Protein AF-A0A9E0YGN4-F1 (afdb_monomer_lite)

Structure (mmCIF, N/CA/C/O backbone):
data_AF-A0A9E0YGN4-F1
#
_entry.id   AF-A0A9E0YGN4-F1
#
loop_
_atom_site.group_PDB
_atom_site.id
_atom_site.type_symbol
_atom_site.label_atom_id
_atom_site.label_alt_id
_atom_site.label_comp_id
_atom_site.label_asym_id
_atom_site.label_entity_id
_atom_site.label_seq_id
_atom_site.pdbx_PDB_ins_code
_atom_site.Cartn_x
_atom_site.Cartn_y
_atom_site.Cartn_z
_atom_site.occupancy
_atom_site.B_iso_or_equiv
_atom_site.auth_seq_id
_atom_site.auth_comp_id
_atom_site.auth_asym_id
_atom_site.auth_atom_id
_atom_site.pdbx_PDB_model_num
ATOM 1 N N . MET A 1 1 ? -17.940 -9.155 6.868 1.00 82.12 1 MET A N 1
ATOM 2 C CA . MET A 1 1 ? -17.449 -9.185 5.475 1.00 82.12 1 MET A CA 1
ATOM 3 C C . MET A 1 1 ? -16.146 -8.422 5.463 1.00 82.12 1 MET A C 1
ATOM 5 O O . MET A 1 1 ? -16.099 -7.367 6.085 1.00 82.12 1 MET A O 1
ATOM 9 N N . ASN A 1 2 ? -15.112 -8.976 4.838 1.00 93.94 2 ASN A N 1
ATOM 10 C CA . ASN A 1 2 ? -13.786 -8.373 4.834 1.00 93.94 2 ASN A CA 1
ATOM 11 C C . ASN A 1 2 ? -13.521 -7.797 3.445 1.00 93.94 2 ASN A C 1
ATOM 13 O O . ASN A 1 2 ? -13.880 -8.420 2.445 1.00 93.94 2 ASN A O 1
ATOM 17 N N . THR A 1 3 ? -12.899 -6.625 3.399 1.00 97.56 3 THR A N 1
ATOM 18 C CA . THR A 1 3 ? -12.518 -5.948 2.156 1.00 97.56 3 THR A CA 1
ATOM 19 C C . THR A 1 3 ? -11.004 -5.857 2.114 1.00 97.56 3 THR A C 1
ATOM 21 O O . THR A 1 3 ? -10.396 -5.451 3.099 1.00 97.56 3 THR A O 1
ATOM 24 N N . ILE A 1 4 ? -10.398 -6.215 0.985 1.00 98.06 4 ILE A N 1
ATOM 25 C CA . ILE A 1 4 ? -8.958 -6.054 0.771 1.00 98.06 4 ILE A CA 1
ATOM 26 C C . ILE A 1 4 ? -8.749 -4.870 -0.166 1.00 98.06 4 ILE A C 1
ATOM 28 O O . ILE A 1 4 ? -9.342 -4.818 -1.244 1.00 98.06 4 ILE A O 1
ATOM 32 N N . ILE A 1 5 ? -7.913 -3.925 0.253 1.00 97.06 5 ILE A N 1
ATOM 33 C CA . ILE A 1 5 ? -7.550 -2.738 -0.521 1.00 97.06 5 ILE A CA 1
ATOM 34 C C . ILE A 1 5 ? -6.087 -2.869 -0.929 1.00 97.06 5 ILE A C 1
ATOM 36 O O . ILE A 1 5 ? -5.223 -3.009 -0.067 1.00 97.06 5 ILE A O 1
ATOM 40 N N . ALA A 1 6 ? -5.813 -2.810 -2.232 1.00 97.06 6 ALA A N 1
ATOM 41 C CA . ALA A 1 6 ? -4.457 -2.752 -2.763 1.00 97.06 6 ALA A CA 1
ATOM 42 C C . ALA A 1 6 ? -4.044 -1.296 -2.997 1.00 97.06 6 ALA A C 1
ATOM 44 O O . ALA A 1 6 ? -4.715 -0.563 -3.726 1.00 97.06 6 ALA A O 1
ATOM 45 N N . VAL A 1 7 ? -2.930 -0.892 -2.393 1.00 97.56 7 VAL A N 1
ATOM 46 C CA . VAL A 1 7 ? -2.384 0.463 -2.475 1.00 97.56 7 VAL A CA 1
ATOM 47 C C . VAL A 1 7 ? -1.039 0.418 -3.209 1.00 97.56 7 VAL A C 1
ATOM 49 O O . VAL A 1 7 ? -0.164 -0.332 -2.775 1.00 97.56 7 VAL A O 1
ATOM 52 N N . PRO A 1 8 ? -0.838 1.184 -4.301 1.00 97.25 8 PRO A N 1
ATOM 53 C CA . PRO A 1 8 ? 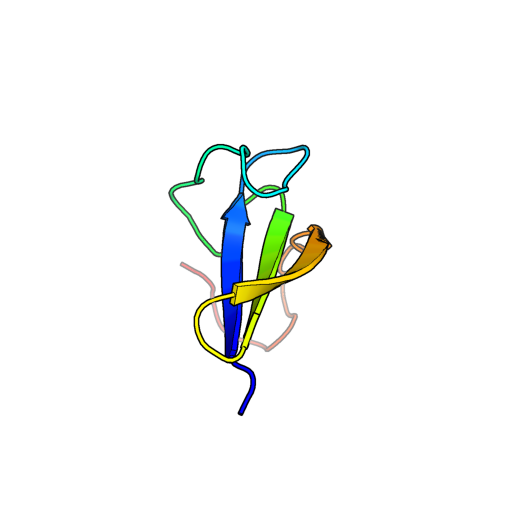0.457 1.269 -4.970 1.00 97.25 8 PRO A CA 1
ATOM 54 C C . PRO A 1 8 ? 1.414 2.111 -4.121 1.00 97.25 8 PRO A C 1
ATOM 56 O O . PRO A 1 8 ? 1.257 3.330 -4.008 1.00 97.25 8 PRO A O 1
ATOM 59 N N . SER A 1 9 ? 2.392 1.460 -3.503 1.00 98.06 9 SER A N 1
ATOM 60 C CA . SER A 1 9 ? 3.266 2.070 -2.500 1.00 98.06 9 SER A CA 1
ATOM 61 C C . SER A 1 9 ? 4.717 2.105 -2.972 1.00 98.06 9 SER A C 1
ATOM 63 O O . SER A 1 9 ? 5.175 1.228 -3.705 1.00 98.06 9 SER A O 1
ATOM 65 N N . ALA A 1 10 ? 5.458 3.111 -2.515 1.00 96.94 10 ALA A N 1
ATOM 66 C CA . ALA A 1 10 ? 6.914 3.115 -2.595 1.00 96.94 10 ALA A CA 1
ATOM 67 C C . ALA A 1 10 ? 7.519 2.119 -1.592 1.00 96.94 10 ALA A C 1
ATOM 69 O O . ALA A 1 10 ? 6.924 1.834 -0.546 1.00 96.94 10 ALA A O 1
ATOM 70 N N . SER A 1 11 ? 8.721 1.619 -1.881 1.00 95.50 11 SER A N 1
ATOM 71 C CA . SER A 1 11 ? 9.487 0.798 -0.937 1.00 95.50 11 SER A CA 1
ATOM 72 C C . SER A 1 11 ? 9.743 1.557 0.380 1.00 95.50 11 SER A C 1
ATOM 74 O O . SER A 1 11 ? 10.100 2.738 0.327 1.00 95.50 11 SER A O 1
ATOM 76 N N . PRO A 1 12 ? 9.571 0.930 1.565 1.00 96.50 12 PRO A N 1
ATOM 77 C CA . PRO A 1 12 ? 9.399 -0.510 1.811 1.00 96.50 12 PRO A CA 1
ATOM 78 C C . PRO A 1 12 ? 7.942 -1.011 1.883 1.00 96.50 12 PRO A C 1
ATOM 80 O O . PRO A 1 12 ? 7.724 -2.174 2.218 1.00 96.50 12 PRO A O 1
ATOM 83 N N . GLY A 1 13 ? 6.946 -0.181 1.561 1.00 97.25 13 GLY A N 1
ATOM 84 C CA . GLY A 1 13 ? 5.528 -0.506 1.748 1.00 97.25 13 GLY A CA 1
ATOM 85 C C . GLY A 1 13 ? 5.034 -0.325 3.181 1.00 97.25 13 GLY A C 1
ATOM 86 O O . GLY A 1 13 ? 5.740 0.203 4.040 1.00 97.25 13 GLY A O 1
ATOM 87 N N . GLY A 1 14 ? 3.797 -0.745 3.432 1.00 97.88 14 GLY A N 1
ATOM 88 C CA . GLY A 1 14 ? 3.120 -0.555 4.713 1.00 97.88 14 GLY A CA 1
ATOM 89 C C . GLY A 1 14 ? 2.276 0.720 4.761 1.00 97.88 14 GLY A C 1
ATOM 90 O O . GLY A 1 14 ? 2.163 1.457 3.783 1.00 97.88 14 GLY A O 1
ATOM 91 N N . LEU A 1 15 ? 1.640 0.957 5.911 1.00 97.62 15 LEU A N 1
ATOM 92 C CA . LEU A 1 15 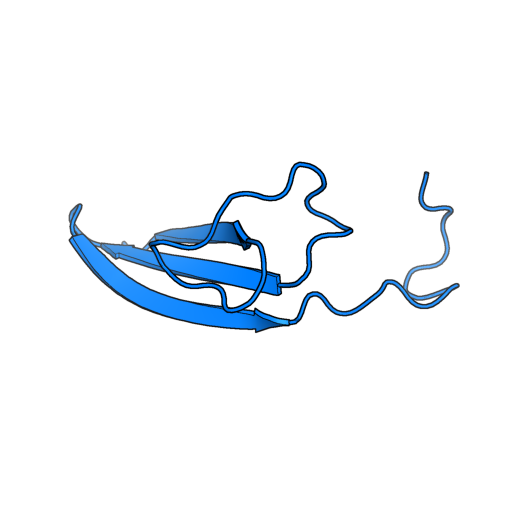? 0.629 2.012 6.073 1.00 97.62 15 LEU A CA 1
ATOM 93 C C . LEU A 1 15 ? 1.185 3.431 5.906 1.00 97.62 15 LEU A C 1
ATOM 95 O O . LEU A 1 15 ? 0.466 4.309 5.440 1.00 97.62 15 LEU A O 1
ATOM 99 N N . ASP A 1 16 ? 2.458 3.634 6.245 1.00 97.75 16 ASP A N 1
ATOM 100 C CA . ASP A 1 16 ? 3.128 4.936 6.159 1.00 97.75 16 ASP A CA 1
ATOM 101 C C . ASP A 1 16 ? 3.890 5.129 4.837 1.00 97.75 16 ASP A C 1
ATOM 103 O O . ASP A 1 16 ? 4.550 6.152 4.635 1.00 97.75 16 ASP A O 1
ATOM 107 N N . ALA A 1 17 ? 3.840 4.150 3.926 1.00 97.50 17 ALA A N 1
ATOM 108 C CA . ALA A 1 17 ? 4.545 4.253 2.659 1.00 97.50 17 ALA A CA 1
ATOM 109 C C . ALA A 1 17 ? 3.906 5.313 1.749 1.00 97.50 17 ALA A C 1
ATOM 111 O O . ALA A 1 17 ? 2.683 5.326 1.574 1.00 97.50 17 ALA A O 1
ATOM 112 N N . PRO A 1 18 ? 4.715 6.165 1.092 1.00 97.56 18 PRO A N 1
ATOM 113 C CA . PRO A 1 18 ? 4.210 7.090 0.090 1.00 97.56 18 PRO A CA 1
ATOM 114 C C . PRO A 1 18 ? 3.471 6.364 -1.038 1.00 97.56 18 PRO A C 1
ATOM 116 O O . PRO A 1 18 ? 3.896 5.299 -1.4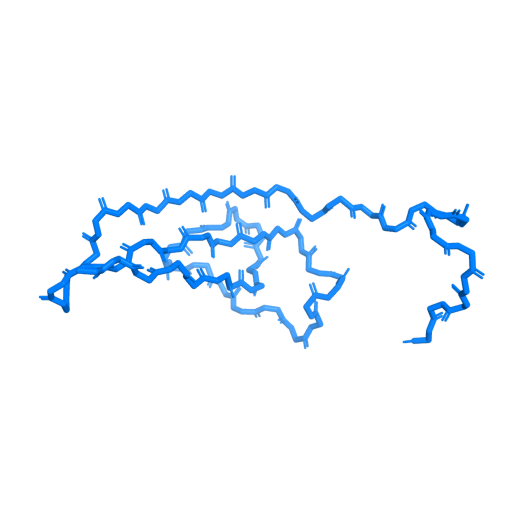92 1.00 97.56 18 PRO A O 1
ATOM 119 N N . LEU A 1 19 ? 2.395 6.977 -1.533 1.00 96.88 19 LEU A N 1
ATOM 120 C CA . LEU A 1 19 ? 1.716 6.532 -2.748 1.00 96.88 19 LEU A CA 1
ATOM 121 C C . LEU A 1 19 ? 2.611 6.745 -3.972 1.00 96.88 19 LEU A C 1
ATOM 123 O O . LEU A 1 19 ? 3.242 7.795 -4.107 1.00 96.88 19 LEU A O 1
ATOM 127 N N . GLN A 1 20 ? 2.598 5.793 -4.904 1.00 94.12 20 GLN A N 1
ATOM 128 C CA . GLN A 1 20 ? 3.171 5.976 -6.236 1.00 94.12 20 GLN A CA 1
ATOM 129 C C . GLN A 1 20 ? 2.070 6.180 -7.281 1.00 94.12 20 GLN A C 1
ATOM 131 O O . GLN A 1 20 ? 1.009 5.559 -7.238 1.00 94.12 20 GLN A O 1
ATOM 136 N N . SER A 1 21 ? 2.320 7.087 -8.225 1.00 90.62 21 SER A N 1
ATOM 137 C CA . SER A 1 21 ? 1.311 7.599 -9.161 1.00 90.62 21 SER A CA 1
ATOM 138 C C . SER A 1 21 ? 0.868 6.598 -10.230 1.00 90.62 21 SER A C 1
ATOM 140 O O . SER A 1 21 ? -0.212 6.754 -10.796 1.00 90.62 21 SER A O 1
ATOM 142 N N . HIS A 1 22 ? 1.673 5.571 -10.508 1.00 90.31 22 HIS A N 1
ATOM 143 C CA . HIS A 1 22 ? 1.376 4.559 -11.517 1.00 90.31 22 HIS A CA 1
ATOM 144 C C . HIS A 1 22 ? 1.197 3.192 -10.873 1.00 90.31 22 HIS A C 1
ATOM 146 O O . HIS A 1 22 ? 2.172 2.549 -10.501 1.00 90.31 22 HIS A O 1
ATOM 152 N N . PHE A 1 23 ? -0.051 2.722 -10.815 1.00 89.94 23 PHE A N 1
ATOM 153 C CA . PHE A 1 23 ? -0.391 1.438 -10.200 1.00 89.94 23 PHE A CA 1
ATOM 154 C C . PHE A 1 23 ? 0.425 0.274 -10.781 1.00 89.94 23 PHE A C 1
ATOM 156 O O . PHE A 1 23 ? 1.093 -0.426 -10.039 1.00 89.94 23 PHE A O 1
ATOM 163 N N . GLY A 1 24 ? 0.456 0.114 -12.109 1.00 86.88 24 GLY A N 1
ATOM 164 C CA . GLY A 1 24 ? 1.170 -0.998 -12.755 1.00 86.88 24 GLY A CA 1
ATOM 165 C C . GLY A 1 24 ? 2.701 -0.914 -12.713 1.00 86.88 24 GLY A C 1
ATOM 166 O O . GLY A 1 24 ? 3.369 -1.888 -13.047 1.00 86.88 24 GLY A O 1
ATOM 167 N N . HIS A 1 25 ? 3.265 0.223 -12.299 1.00 88.50 25 HIS A N 1
ATOM 168 C CA . HIS A 1 25 ? 4.711 0.468 -12.273 1.00 88.50 25 HIS A CA 1
ATOM 169 C C . HIS A 1 25 ? 5.212 0.847 -10.880 1.00 88.50 25 HIS A C 1
ATOM 171 O O . HIS A 1 25 ? 6.297 1.414 -10.767 1.00 88.50 25 HIS A O 1
ATOM 177 N N . CYS A 1 26 ? 4.432 0.572 -9.831 1.00 93.12 26 CYS A N 1
ATOM 178 C CA . CYS A 1 26 ? 4.879 0.883 -8.487 1.00 93.12 26 CYS A CA 1
ATOM 179 C C . CYS A 1 26 ? 5.984 -0.074 -8.019 1.00 93.12 26 CYS A C 1
ATOM 181 O O . CYS A 1 26 ? 6.141 -1.155 -8.589 1.00 93.12 26 CYS A O 1
ATOM 183 N N . ASP A 1 27 ? 6.728 0.285 -6.973 1.00 94.19 27 ASP A N 1
ATOM 184 C CA . ASP A 1 27 ? 7.734 -0.615 -6.388 1.00 94.19 27 ASP A CA 1
ATOM 185 C C . ASP A 1 27 ? 7.075 -1.907 -5.858 1.00 94.19 27 ASP A C 1
ATOM 187 O O . ASP A 1 27 ? 7.569 -3.020 -6.057 1.00 94.19 27 ASP A O 1
ATOM 191 N N . LEU A 1 28 ? 5.946 -1.752 -5.158 1.00 95.88 28 LEU A N 1
ATOM 192 C CA . LEU A 1 28 ? 5.206 -2.820 -4.485 1.00 95.88 28 LEU A CA 1
ATOM 193 C C . LEU A 1 28 ? 3.764 -2.399 -4.187 1.00 95.88 28 LEU A C 1
ATOM 195 O O . LEU A 1 28 ? 3.407 -1.224 -4.296 1.00 95.88 28 LEU A O 1
ATOM 199 N N . TYR A 1 29 ? 2.942 -3.352 -3.756 1.00 97.62 29 TYR A N 1
ATOM 200 C CA . TYR A 1 29 ? 1.606 -3.082 -3.241 1.00 97.62 29 TYR A CA 1
ATOM 201 C C . TYR A 1 29 ? 1.546 -3.316 -1.734 1.00 97.62 29 TYR A C 1
ATOM 203 O O . TYR A 1 29 ? 1.971 -4.364 -1.241 1.00 97.62 29 TYR A O 1
ATOM 211 N N . THR A 1 30 ? 0.947 -2.369 -1.016 1.00 98.50 30 THR A N 1
ATOM 212 C CA . THR A 1 30 ? 0.487 -2.583 0.359 1.00 98.50 30 THR A CA 1
ATOM 213 C C . THR A 1 30 ? -0.960 -3.059 0.308 1.00 98.50 30 THR A C 1
ATOM 215 O O . THR A 1 30 ? -1.837 -2.344 -0.179 1.00 98.50 30 THR A O 1
ATOM 218 N N . LEU A 1 31 ? -1.217 -4.272 0.786 1.00 98.31 31 LEU A N 1
ATOM 219 C CA . LEU A 1 31 ? -2.551 -4.849 0.888 1.00 98.31 31 LEU A CA 1
ATOM 220 C C . LEU A 1 31 ? -3.066 -4.660 2.311 1.00 98.31 31 LEU A C 1
ATOM 222 O O . LEU A 1 31 ? -2.462 -5.160 3.259 1.00 98.31 31 LEU A O 1
ATOM 226 N N . VAL A 1 32 ? -4.187 -3.959 2.459 1.00 98.38 32 VAL A N 1
ATOM 227 C CA . VAL A 1 32 ? -4.827 -3.713 3.756 1.00 98.38 32 VAL A CA 1
ATOM 228 C C . VAL A 1 32 ? -6.138 -4.483 3.812 1.00 98.38 32 VAL A C 1
ATOM 230 O O . VAL A 1 32 ? -7.038 -4.242 3.003 1.00 98.38 32 VAL A O 1
ATOM 233 N N . THR A 1 33 ? -6.259 -5.398 4.771 1.00 98.50 33 THR A N 1
ATOM 234 C CA . THR A 1 33 ? 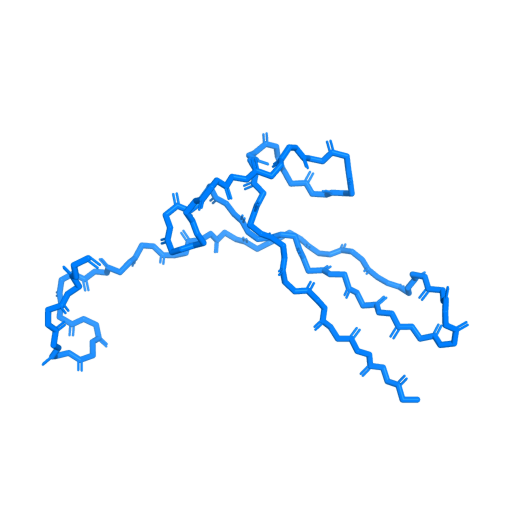-7.520 -6.095 5.041 1.00 98.50 33 THR A CA 1
ATOM 235 C C . THR A 1 33 ? -8.312 -5.309 6.073 1.00 98.50 33 THR A C 1
ATOM 237 O O . THR A 1 33 ? -7.851 -5.118 7.196 1.00 98.50 33 THR A O 1
ATOM 240 N N . LEU A 1 34 ? -9.519 -4.886 5.708 1.00 97.81 34 LEU A N 1
ATOM 241 C CA . LEU A 1 34 ? -10.456 -4.203 6.591 1.00 97.81 34 LEU A CA 1
ATOM 242 C C . LEU A 1 34 ? -11.614 -5.121 6.984 1.00 97.81 34 LEU A C 1
ATOM 244 O O . LEU A 1 34 ? -12.141 -5.867 6.153 1.00 97.81 34 LEU A O 1
ATOM 248 N N . GLY A 1 35 ? -12.072 -5.005 8.226 1.00 97.38 35 GLY A N 1
ATOM 249 C CA . GLY A 1 35 ? -13.319 -5.603 8.694 1.00 97.38 35 GLY A CA 1
ATOM 250 C C . GLY A 1 35 ? -13.899 -4.790 9.841 1.00 97.38 35 GLY A C 1
ATOM 251 O O . GLY A 1 35 ? -13.168 -4.342 10.711 1.00 97.38 35 GLY A O 1
ATOM 252 N N . ASN A 1 36 ? -15.215 -4.562 9.819 1.00 94.75 36 ASN A N 1
ATOM 253 C CA . ASN A 1 36 ? -15.918 -3.745 10.818 1.00 94.75 36 ASN A CA 1
ATOM 254 C C . ASN A 1 36 ? -15.272 -2.362 11.051 1.00 94.75 36 ASN A C 1
ATOM 256 O O . ASN A 1 36 ? -15.202 -1.892 12.179 1.00 94.75 36 ASN A O 1
ATOM 260 N N . SER A 1 37 ? -14.813 -1.718 9.971 1.00 91.06 37 SER A N 1
ATOM 261 C CA . SER A 1 37 ? -14.105 -0.426 9.995 1.00 91.06 37 SER A CA 1
ATOM 262 C C . SER A 1 37 ? -12.754 -0.429 10.725 1.00 91.06 37 SER A C 1
ATOM 264 O O . SER A 1 37 ? -12.205 0.638 10.987 1.00 91.06 37 SER A O 1
ATOM 266 N N . GLU A 1 38 ? -12.190 -1.604 10.999 1.00 96.75 38 GLU A N 1
ATOM 267 C CA . GLU A 1 38 ? -10.865 -1.778 11.593 1.00 96.75 38 GLU A CA 1
ATOM 268 C C . GLU A 1 38 ? -9.895 -2.412 10.592 1.00 96.75 38 GLU A C 1
ATOM 270 O O . GLU A 1 38 ? -10.295 -3.182 9.711 1.00 96.75 38 GLU A O 1
ATOM 275 N N . ILE A 1 39 ? -8.607 -2.090 10.736 1.00 97.69 39 ILE A N 1
ATOM 276 C CA . ILE A 1 39 ? -7.529 -2.778 10.021 1.00 97.69 39 ILE A CA 1
ATOM 277 C C . ILE A 1 39 ? -7.286 -4.113 10.717 1.00 97.69 39 ILE A C 1
ATOM 279 O O . ILE A 1 39 ? -6.940 -4.149 11.894 1.00 97.69 39 ILE A O 1
ATOM 283 N N . LEU A 1 40 ? -7.456 -5.202 9.975 1.00 98.19 40 LEU A N 1
ATOM 284 C CA . LEU A 1 40 ? -7.248 -6.562 10.463 1.00 98.19 40 LEU A CA 1
ATOM 285 C C . LEU A 1 40 ? -5.869 -7.112 10.091 1.00 98.19 40 LEU A C 1
ATOM 287 O O . LEU A 1 40 ? -5.329 -7.925 10.833 1.00 98.19 40 LEU A O 1
ATOM 291 N N . ASP A 1 41 ? -5.319 -6.701 8.944 1.00 98.44 41 ASP A N 1
ATOM 292 C CA . ASP A 1 41 ? -4.017 -7.166 8.457 1.00 98.44 41 ASP A CA 1
ATOM 293 C C . ASP A 1 41 ? -3.396 -6.182 7.454 1.00 98.44 41 ASP A C 1
ATOM 295 O O . ASP A 1 41 ? -4.119 -5.473 6.740 1.00 98.44 41 ASP A O 1
ATOM 299 N N . VAL A 1 42 ? -2.063 -6.171 7.385 1.00 98.31 42 VAL A N 1
ATOM 300 C CA . VAL A 1 42 ? -1.270 -5.386 6.431 1.00 98.31 42 VAL A CA 1
ATOM 301 C C . VAL A 1 42 ? -0.172 -6.270 5.854 1.00 98.31 42 VAL A C 1
ATOM 303 O O . VAL A 1 42 ? 0.721 -6.719 6.570 1.00 98.31 42 VAL A O 1
ATOM 306 N N . GLN A 1 43 ? -0.206 -6.468 4.539 1.00 98.44 43 GLN A N 1
ATOM 307 C CA . GLN A 1 43 ? 0.799 -7.238 3.808 1.00 98.44 43 GLN A CA 1
ATOM 308 C C . GLN A 1 43 ? 1.474 -6.373 2.753 1.00 98.44 43 GLN A C 1
ATOM 310 O O . GLN A 1 43 ? 0.861 -5.480 2.174 1.00 98.44 43 GLN A O 1
ATOM 315 N N . VAL A 1 44 ? 2.736 -6.673 2.470 1.00 98.06 44 VAL A N 1
ATOM 316 C CA . VAL A 1 44 ? 3.490 -6.052 1.383 1.00 98.06 44 VAL A CA 1
ATOM 317 C C . VAL A 1 44 ? 3.816 -7.119 0.349 1.00 98.06 44 VAL A C 1
ATOM 319 O O . VAL A 1 44 ? 4.418 -8.141 0.681 1.00 98.06 44 VAL A O 1
ATOM 322 N N . VAL A 1 45 ? 3.422 -6.881 -0.901 1.00 96.75 45 VAL A N 1
ATOM 323 C CA . VAL A 1 45 ? 3.680 -7.791 -2.023 1.00 96.75 45 VAL A 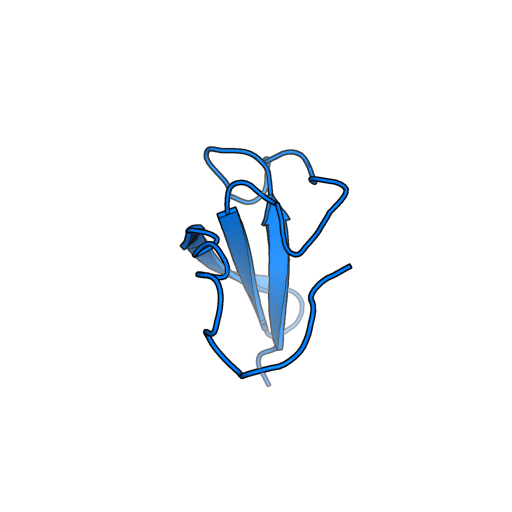CA 1
ATOM 324 C C . VAL A 1 45 ? 4.431 -7.059 -3.137 1.00 96.75 45 VAL A C 1
ATOM 326 O O . VAL A 1 45 ? 4.080 -5.923 -3.454 1.00 96.75 45 VAL A O 1
ATOM 329 N N . PRO A 1 46 ? 5.467 -7.662 -3.745 1.00 93.25 46 PRO A N 1
ATOM 330 C CA . PRO A 1 46 ? 6.220 -7.008 -4.810 1.00 93.25 46 PRO A CA 1
ATOM 331 C C . PRO A 1 46 ? 5.338 -6.778 -6.041 1.00 93.25 46 PRO A C 1
ATOM 333 O O . PRO A 1 46 ? 4.509 -7.626 -6.384 1.00 93.25 46 PRO A O 1
ATOM 336 N N . ASN A 1 47 ? 5.545 -5.660 -6.739 1.00 89.25 47 ASN A N 1
ATOM 337 C CA . ASN A 1 47 ? 4.953 -5.477 -8.057 1.00 89.25 47 ASN A CA 1
ATOM 338 C C . ASN A 1 47 ? 5.756 -6.311 -9.059 1.00 89.25 47 ASN A C 1
ATOM 340 O O . ASN A 1 47 ? 6.909 -6.005 -9.362 1.00 89.25 47 ASN A O 1
ATOM 344 N N . ILE A 1 48 ? 5.177 -7.414 -9.529 1.00 80.50 48 ILE A N 1
ATOM 345 C CA . ILE A 1 48 ? 5.852 -8.293 -10.484 1.00 80.50 48 ILE A CA 1
ATOM 346 C C . ILE A 1 48 ? 5.785 -7.612 -11.855 1.00 80.50 48 ILE A C 1
ATOM 348 O O . ILE A 1 48 ? 4.678 -7.396 -12.354 1.00 80.50 48 ILE A O 1
ATOM 352 N N . PRO A 1 49 ? 6.932 -7.286 -12.485 1.00 67.69 49 PRO A N 1
ATOM 353 C CA . PRO A 1 49 ? 6.935 -6.627 -13.780 1.00 67.69 49 PRO A CA 1
ATOM 354 C C . PRO A 1 49 ? 6.138 -7.440 -14.793 1.00 67.69 49 PRO A C 1
ATOM 356 O O . PRO A 1 49 ? 6.287 -8.664 -14.876 1.00 67.69 49 PRO A O 1
ATOM 359 N N . HIS A 1 50 ? 5.345 -6.757 -15.617 1.00 57.22 50 HIS A N 1
ATOM 360 C CA . HIS A 1 50 ? 4.835 -7.367 -16.835 1.00 57.22 50 HIS A CA 1
ATOM 361 C C . HIS A 1 50 ? 6.040 -7.754 -17.702 1.00 57.22 50 HIS A C 1
ATOM 363 O O . HIS A 1 50 ? 6.692 -6.904 -18.311 1.00 57.22 50 HIS A O 1
ATOM 369 N N . GLN A 1 51 ? 6.361 -9.047 -17.747 1.00 54.66 51 GLN A N 1
ATOM 370 C CA . GLN A 1 51 ? 7.255 -9.557 -18.773 1.00 54.66 51 GLN A CA 1
ATOM 371 C C . GLN A 1 51 ? 6.543 -9.458 -20.119 1.00 54.66 51 GLN A C 1
ATOM 373 O O . GLN A 1 51 ? 5.359 -9.782 -20.238 1.00 54.66 51 GLN A O 1
ATOM 378 N N . GLN A 1 52 ? 7.272 -8.998 -21.132 1.00 49.50 52 GLN A N 1
ATOM 379 C CA . GLN A 1 52 ? 6.783 -8.892 -22.499 1.00 49.50 52 GLN A CA 1
ATOM 380 C C . GLN A 1 52 ? 6.145 -10.227 -22.929 1.00 49.50 52 GLN A C 1
ATOM 382 O O . GLN A 1 52 ? 6.831 -11.240 -23.029 1.00 49.50 52 GLN A O 1
ATOM 387 N N . GLY A 1 53 ? 4.827 -10.229 -23.158 1.00 56.03 53 GLY A N 1
ATOM 388 C CA . GLY A 1 53 ? 4.078 -11.422 -23.575 1.00 56.03 53 GLY A CA 1
ATOM 389 C C . GLY A 1 53 ? 3.270 -12.125 -22.478 1.00 56.03 53 GLY A C 1
ATOM 390 O O . GLY A 1 53 ? 2.657 -13.147 -22.767 1.00 56.03 53 GLY A O 1
ATOM 391 N N . GLY A 1 54 ? 3.189 -11.572 -21.263 1.00 56.16 54 GLY A N 1
ATOM 392 C CA . GLY A 1 54 ? 2.505 -12.206 -20.129 1.00 56.16 54 GLY A CA 1
ATOM 393 C C . GLY A 1 54 ? 1.003 -12.478 -20.308 1.00 56.16 54 GLY A C 1
ATOM 394 O O . GLY A 1 54 ? 0.501 -13.372 -19.637 1.00 56.16 54 GLY A O 1
ATOM 395 N N . CYS A 1 55 ? 0.300 -11.770 -21.212 1.00 64.19 55 CYS A N 1
ATOM 396 C CA . CYS A 1 55 ? -1.094 -12.071 -21.619 1.00 64.19 55 CYS A CA 1
ATOM 397 C C . CYS A 1 55 ? -1.450 -11.709 -23.098 1.00 64.19 55 CYS A C 1
ATOM 399 O O . CYS A 1 55 ? -2.620 -11.729 -23.462 1.00 64.19 55 CYS A O 1
ATOM 401 N N . MET A 1 56 ? -0.463 -11.418 -23.966 1.00 57.38 56 MET A N 1
ATOM 402 C CA . MET A 1 56 ? -0.585 -11.162 -25.430 1.00 57.38 56 MET A CA 1
ATOM 403 C C . MET A 1 56 ? -1.328 -9.894 -25.940 1.00 57.38 56 MET A C 1
ATOM 405 O O . MET A 1 56 ? -1.896 -9.921 -27.031 1.00 57.38 56 MET A O 1
ATOM 409 N N . ALA A 1 57 ? -1.262 -8.746 -25.258 1.00 51.72 57 ALA A N 1
ATOM 410 C CA . ALA A 1 57 ? -1.650 -7.451 -25.852 1.00 51.72 57 ALA A CA 1
ATOM 411 C C . ALA A 1 57 ? -0.768 -6.292 -25.334 1.00 51.72 57 ALA A C 1
ATOM 413 O O . ALA A 1 57 ? -0.152 -6.450 -24.277 1.00 51.72 57 ALA A O 1
ATOM 414 N N . PRO A 1 58 ? -0.647 -5.160 -26.066 1.00 51.56 58 PRO A N 1
ATOM 415 C CA . PRO A 1 58 ? 0.319 -4.114 -25.739 1.00 51.56 58 PRO A CA 1
ATOM 416 C C . PRO A 1 58 ? -0.073 -3.370 -24.460 1.00 51.56 58 PRO A C 1
ATOM 418 O O . PRO A 1 58 ? -1.221 -2.958 -24.312 1.00 51.56 58 PRO A O 1
ATOM 421 N N . VAL A 1 59 ? 0.902 -3.150 -23.578 1.00 51.44 59 VAL A N 1
ATOM 422 C CA . VAL A 1 59 ? 0.787 -2.207 -22.458 1.00 51.44 59 VAL A CA 1
ATOM 423 C C . VAL A 1 59 ? 1.221 -0.832 -22.972 1.00 51.44 59 VAL A C 1
ATOM 425 O O . VAL A 1 59 ? 2.336 -0.707 -23.484 1.00 51.44 59 VAL A O 1
ATOM 428 N N . GLN A 1 60 ? 0.337 0.165 -22.876 1.00 49.00 60 GLN A N 1
ATOM 429 C CA . GLN A 1 60 ? 0.675 1.591 -22.973 1.00 49.00 60 GLN A CA 1
ATOM 430 C C . GLN A 1 60 ? 0.611 2.212 -21.582 1.00 49.00 60 GLN A C 1
ATOM 432 O O . GLN A 1 60 ? -0.360 1.898 -20.856 1.00 49.00 60 GLN A O 1
#

Sequence (60 aa):
MNTIIAVPSASPGGLDAPLQSHFGHCDLYTLVTLGNSEILDVQVVPNIPHQQGGCMAPVQ

Radius of gyration: 13.5 Å; chains: 1; bounding box: 27×20×37 Å

pLDDT: mean 87.3, std 16.49, range [49.0, 98.5]

Secondary 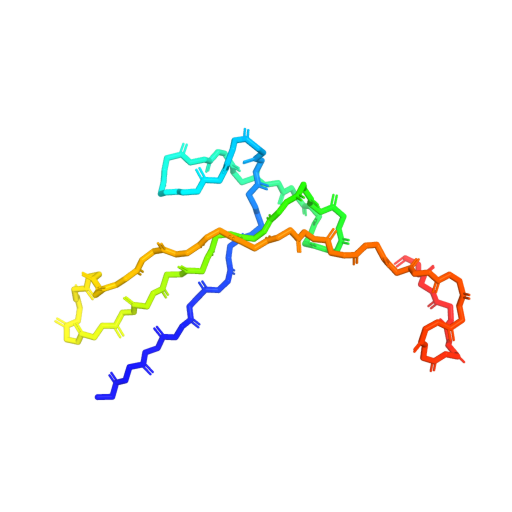structure (DSSP, 8-state):
-EEEEEEEE-TT-STTSPB-S-GGG-SEEEEEEEETTEEEEEEEEE-----TTSSSS---

Foldseek 3Di:
DKDKDKFQFAPPDDDPGDGDPDNLPGQWIWIFIDDPNDTPDIDIGGNDHPDVPNPPDDDD